Protein AF-A0A9E5UPI2-F1 (afdb_monomer_lite)

Structure (mmCIF, N/CA/C/O backbone):
data_AF-A0A9E5UPI2-F1
#
_entry.id   AF-A0A9E5UPI2-F1
#
loop_
_atom_site.group_PDB
_atom_site.id
_atom_site.type_symbol
_atom_site.label_atom_id
_atom_site.label_alt_id
_atom_site.label_comp_id
_atom_site.label_asym_id
_atom_site.label_entity_id
_atom_site.label_seq_id
_atom_site.pdbx_PDB_ins_code
_atom_site.Cartn_x
_atom_site.Cartn_y
_atom_site.Cartn_z
_atom_site.occupancy
_atom_site.B_iso_or_equiv
_atom_site.auth_seq_id
_atom_site.auth_comp_id
_atom_site.auth_asym_id
_atom_site.auth_atom_id
_atom_site.pdbx_PDB_model_num
ATOM 1 N N . MET A 1 1 ? -66.856 9.269 18.086 1.00 64.12 1 MET A N 1
ATOM 2 C CA . MET A 1 1 ? -65.945 8.099 18.079 1.00 64.12 1 MET A CA 1
ATOM 3 C C . MET A 1 1 ? -65.461 7.729 16.678 1.00 64.12 1 MET A C 1
ATOM 5 O O . MET A 1 1 ? -64.274 7.862 16.448 1.00 64.12 1 MET A O 1
ATOM 9 N N . ARG A 1 2 ? -66.331 7.413 15.704 1.00 76.56 2 ARG A N 1
ATOM 10 C CA . ARG A 1 2 ? -65.933 7.038 14.321 1.00 76.56 2 ARG A CA 1
ATOM 11 C C . ARG A 1 2 ? -64.925 7.974 13.623 1.00 76.56 2 ARG A C 1
ATOM 13 O O . ARG A 1 2 ? -63.993 7.497 12.989 1.00 76.56 2 ARG A O 1
ATOM 20 N N . LYS A 1 3 ? -65.087 9.297 13.763 1.00 79.75 3 LYS A N 1
ATOM 21 C CA . LYS A 1 3 ? -64.167 10.295 13.176 1.00 79.75 3 LYS A CA 1
ATOM 22 C C . LYS A 1 3 ? -62.772 10.281 13.816 1.00 79.75 3 LYS A C 1
ATOM 24 O O . LYS A 1 3 ? -61.790 10.471 13.117 1.00 79.75 3 LYS A O 1
ATOM 29 N N . LEU A 1 4 ? -62.693 10.012 15.121 1.00 84.00 4 LEU A N 1
ATOM 30 C CA . LEU A 1 4 ? -61.426 9.892 15.853 1.00 84.00 4 LEU A CA 1
ATOM 31 C C . LEU A 1 4 ? -60.693 8.605 15.467 1.00 84.00 4 LEU A C 1
ATOM 33 O O . LEU A 1 4 ? -59.484 8.623 15.276 1.00 84.00 4 LEU A O 1
ATOM 37 N N . THR A 1 5 ? -61.432 7.510 15.275 1.00 86.75 5 THR A N 1
ATOM 38 C CA . T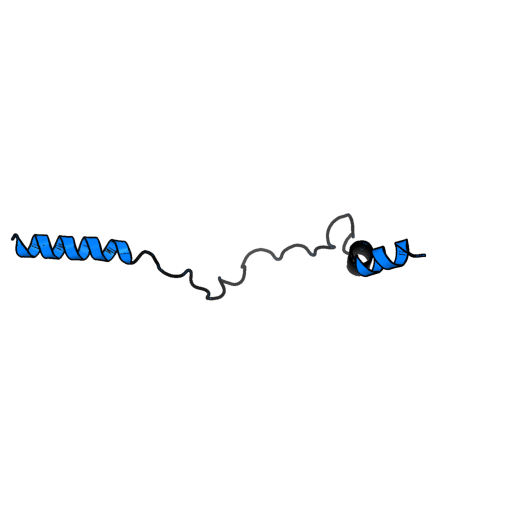HR A 1 5 ? -60.874 6.235 14.805 1.00 86.75 5 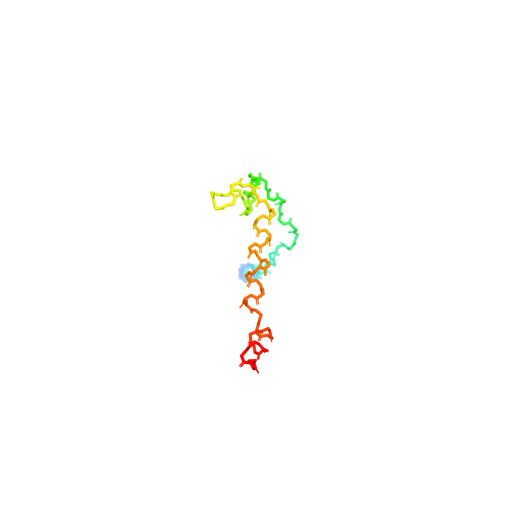THR A CA 1
ATOM 39 C C . THR A 1 5 ? -60.322 6.349 13.382 1.00 86.75 5 THR A C 1
ATOM 41 O O . THR A 1 5 ? -59.242 5.841 13.101 1.00 86.75 5 THR A O 1
ATOM 44 N N . ALA A 1 6 ? -61.027 7.062 12.496 1.00 90.19 6 ALA A N 1
ATOM 45 C CA . ALA A 1 6 ? -60.558 7.325 11.136 1.00 90.19 6 ALA A CA 1
ATOM 46 C C . ALA A 1 6 ? -59.293 8.199 11.117 1.00 90.19 6 ALA A C 1
ATOM 48 O O . ALA A 1 6 ? -58.365 7.917 10.363 1.00 90.19 6 ALA A O 1
ATOM 49 N N . LEU A 1 7 ? -59.229 9.220 11.980 1.00 92.38 7 LEU A N 1
ATOM 50 C CA . LEU A 1 7 ? -58.042 10.067 12.109 1.00 92.38 7 LEU A CA 1
ATOM 51 C C . LEU A 1 7 ? -56.830 9.269 12.608 1.00 92.38 7 LEU A C 1
ATOM 53 O O . LEU A 1 7 ? -55.743 9.385 12.053 1.00 92.38 7 LEU A O 1
ATOM 57 N N . ALA A 1 8 ? -57.027 8.429 13.626 1.00 91.75 8 ALA A N 1
ATOM 58 C CA . ALA A 1 8 ? -55.971 7.586 14.178 1.00 91.75 8 ALA A CA 1
ATOM 59 C C . ALA A 1 8 ? -55.431 6.587 13.141 1.00 91.75 8 ALA A C 1
ATOM 61 O O . ALA A 1 8 ? -54.220 6.408 13.031 1.00 91.75 8 ALA A O 1
ATOM 62 N N . ALA A 1 9 ? -56.313 5.989 12.335 1.00 91.19 9 ALA A N 1
ATOM 63 C CA . ALA A 1 9 ? -55.915 5.090 11.254 1.00 91.19 9 ALA A CA 1
ATOM 64 C C . ALA A 1 9 ? -55.112 5.811 10.156 1.00 91.19 9 ALA A C 1
ATOM 66 O O . ALA A 1 9 ? -54.126 5.268 9.662 1.00 91.19 9 ALA A O 1
ATOM 67 N N . ALA A 1 10 ? -55.488 7.046 9.809 1.00 90.31 10 ALA A N 1
ATOM 68 C CA . ALA A 1 10 ? -54.757 7.848 8.830 1.00 90.31 10 ALA A CA 1
ATOM 69 C C . ALA A 1 10 ? -53.343 8.214 9.315 1.00 90.31 10 ALA A C 1
ATOM 71 O O . ALA A 1 10 ? -52.384 8.106 8.554 1.00 90.31 10 ALA A O 1
ATOM 72 N N . PHE A 1 11 ? -53.193 8.581 10.592 1.00 90.69 11 PHE A N 1
ATOM 73 C CA . PHE A 1 11 ? -51.880 8.849 11.189 1.00 90.69 11 PHE A CA 1
ATOM 74 C C . PHE A 1 11 ? -51.000 7.599 11.258 1.00 90.69 11 PHE A C 1
ATOM 76 O O . PHE A 1 11 ? -49.817 7.665 10.928 1.00 90.69 11 PHE A O 1
ATOM 83 N N . ALA A 1 12 ? -51.577 6.454 11.632 1.00 88.06 12 ALA A N 1
ATOM 84 C CA . ALA A 1 12 ? -50.858 5.184 11.645 1.00 88.06 12 ALA A CA 1
ATOM 85 C C . ALA A 1 12 ? -50.370 4.791 10.240 1.00 88.06 12 ALA A C 1
ATOM 87 O O . ALA A 1 12 ? -49.234 4.354 10.092 1.00 88.06 12 ALA A O 1
ATOM 88 N N . ALA A 1 13 ? -51.190 5.002 9.206 1.00 86.25 13 ALA A N 1
ATOM 89 C CA . ALA A 1 13 ? -50.804 4.743 7.821 1.00 86.25 13 ALA A CA 1
ATOM 90 C C . ALA A 1 13 ? -49.687 5.685 7.336 1.00 86.25 13 ALA A C 1
ATOM 92 O O . ALA A 1 13 ? -48.749 5.236 6.682 1.00 86.25 13 ALA A O 1
ATOM 93 N N . ALA A 1 14 ? -49.747 6.974 7.688 1.00 84.69 14 ALA A N 1
ATOM 94 C CA . ALA A 1 14 ? -48.716 7.947 7.326 1.00 84.69 14 ALA A CA 1
ATOM 95 C C . ALA A 1 14 ? -47.350 7.636 7.969 1.00 84.69 14 ALA A C 1
ATOM 97 O O . ALA A 1 14 ? -46.316 7.826 7.332 1.00 84.69 14 ALA A O 1
ATOM 98 N N . ALA A 1 15 ? -47.336 7.098 9.193 1.00 81.06 15 ALA A N 1
ATOM 99 C CA . ALA A 1 15 ? -46.109 6.732 9.904 1.00 81.06 15 ALA A CA 1
ATOM 100 C C . ALA A 1 15 ? -45.325 5.579 9.242 1.00 81.06 15 ALA A C 1
ATOM 102 O O . ALA A 1 15 ? -44.123 5.456 9.453 1.00 81.06 15 ALA A O 1
ATOM 103 N N . VAL A 1 16 ? -45.965 4.751 8.408 1.00 79.94 16 VAL A N 1
ATOM 104 C CA . VAL A 1 16 ? -45.275 3.670 7.676 1.00 79.94 16 VAL A CA 1
ATOM 105 C C . VAL A 1 16 ? -44.388 4.227 6.551 1.00 79.94 16 VAL A C 1
ATOM 107 O O . VAL A 1 16 ? -43.387 3.612 6.191 1.00 79.94 16 VAL A O 1
ATOM 110 N N . PHE A 1 17 ? -44.697 5.419 6.029 1.00 76.69 17 PHE A N 1
ATOM 111 C CA . PHE A 1 17 ? -43.944 6.047 4.937 1.00 76.69 17 PHE A CA 1
ATOM 112 C C . PHE A 1 17 ? -42.718 6.851 5.397 1.00 76.69 17 PHE A C 1
ATOM 114 O O . PHE A 1 17 ? -41.938 7.294 4.559 1.00 76.69 17 PHE A O 1
ATOM 121 N N . THR A 1 18 ? -42.493 7.021 6.704 1.00 74.94 18 THR A N 1
ATOM 122 C CA . THR A 1 18 ? -41.336 7.779 7.220 1.00 74.94 18 THR A CA 1
ATOM 123 C C . THR A 1 18 ? -40.052 6.946 7.320 1.00 74.94 18 THR A C 1
ATOM 125 O O . THR A 1 18 ? -39.037 7.451 7.788 1.00 74.94 18 THR A O 1
ATOM 128 N N . GLY A 1 19 ? -40.074 5.673 6.903 1.00 67.00 19 GLY A N 1
ATOM 129 C CA . GLY A 1 19 ? -38.929 4.754 6.985 1.00 67.00 19 GLY A CA 1
ATOM 130 C C . GLY A 1 19 ? -37.857 4.933 5.901 1.00 67.00 19 GLY A C 1
ATOM 131 O O . GLY A 1 19 ? -36.803 4.311 5.986 1.00 67.00 19 GLY A O 1
ATOM 132 N N . CYS A 1 20 ? -38.092 5.777 4.892 1.00 68.44 20 CYS A N 1
ATOM 133 C CA . CYS A 1 20 ? -37.108 6.096 3.855 1.00 68.44 20 CYS A CA 1
ATOM 134 C C . CYS A 1 20 ? -36.269 7.315 4.254 1.00 68.44 20 CYS A C 1
ATOM 136 O O . CYS A 1 20 ? -36.263 8.328 3.561 1.00 68.44 20 CYS A O 1
ATOM 138 N N . THR A 1 21 ? -35.589 7.247 5.396 1.00 70.88 21 THR A N 1
ATOM 139 C CA . THR A 1 21 ? -34.553 8.233 5.713 1.00 70.88 21 THR A CA 1
ATOM 140 C C . THR A 1 21 ? -33.288 7.846 4.963 1.00 70.88 21 THR A C 1
ATOM 142 O O . THR A 1 21 ? -32.859 6.692 5.032 1.00 70.88 21 THR A O 1
ATOM 145 N N . GLU A 1 22 ? -32.696 8.787 4.237 1.00 72.50 22 GLU A N 1
ATOM 146 C CA . GLU A 1 22 ? -31.382 8.580 3.638 1.00 72.50 22 GLU A CA 1
ATOM 147 C C . GLU A 1 22 ? -30.356 8.226 4.724 1.00 72.50 22 GLU A C 1
ATOM 149 O O . GLU A 1 22 ? -30.399 8.743 5.844 1.00 72.50 22 GLU A O 1
ATOM 154 N N . ILE A 1 23 ? -29.443 7.305 4.412 1.00 73.50 23 ILE A N 1
ATOM 155 C CA . ILE A 1 23 ? -28.302 7.042 5.286 1.00 73.50 23 ILE A CA 1
ATOM 156 C C . ILE A 1 23 ? -27.491 8.333 5.305 1.00 73.50 23 ILE A C 1
ATOM 158 O O . ILE A 1 23 ? -27.055 8.787 4.247 1.00 73.50 23 ILE A O 1
ATOM 162 N N . ALA A 1 24 ? -27.314 8.919 6.490 1.00 73.12 24 ALA A N 1
ATOM 163 C CA . ALA A 1 24 ? -26.519 10.126 6.658 1.00 73.12 24 ALA A CA 1
ATOM 164 C C . ALA A 1 24 ? -25.162 9.949 5.955 1.00 73.12 24 ALA A C 1
ATOM 166 O O . ALA A 1 24 ? -24.388 9.059 6.307 1.00 73.12 24 ALA A O 1
ATOM 167 N N . GLN A 1 25 ? -24.904 10.780 4.942 1.00 70.88 25 GLN A N 1
ATOM 168 C CA . GLN A 1 25 ? -23.630 10.812 4.214 1.00 70.88 25 GLN A CA 1
ATOM 169 C C . GLN A 1 25 ? -22.558 11.617 4.949 1.00 70.88 25 GLN A C 1
ATOM 171 O O . GLN A 1 25 ? -21.433 11.734 4.460 1.00 70.88 25 GLN A O 1
ATOM 176 N N . GLU A 1 26 ? -22.901 12.164 6.120 1.00 73.19 26 GLU A N 1
ATOM 177 C CA . GLU A 1 26 ? -21.911 12.692 7.042 1.00 73.19 26 GLU A CA 1
ATOM 178 C C . GLU A 1 26 ? -20.812 11.648 7.220 1.00 73.19 26 GLU A C 1
ATOM 180 O O . GLU A 1 26 ? -21.136 10.463 7.384 1.00 73.19 26 GLU A O 1
ATOM 185 N N . PRO A 1 27 ? -19.529 12.048 7.171 1.00 69.25 27 PRO A N 1
ATOM 186 C CA . PRO A 1 27 ? -18.444 11.115 7.376 1.00 69.25 27 PRO A CA 1
ATOM 187 C C . PRO A 1 27 ? -18.726 10.375 8.681 1.00 69.25 27 PRO A C 1
ATOM 189 O O . PRO A 1 27 ? -18.745 10.980 9.759 1.00 69.25 27 PRO A O 1
ATOM 192 N N . GLY A 1 28 ? -19.006 9.071 8.581 1.00 68.75 28 GLY A N 1
ATOM 193 C CA . GLY A 1 28 ? -19.131 8.223 9.757 1.00 68.75 28 GLY A CA 1
ATOM 194 C C . GLY A 1 28 ? -17.917 8.484 10.639 1.00 68.75 28 GLY A C 1
ATOM 195 O O . GLY A 1 28 ? -16.834 8.740 10.103 1.00 68.75 28 GLY A O 1
ATOM 196 N N . LYS A 1 29 ? -18.107 8.508 11.968 1.00 71.81 29 LYS A N 1
ATOM 197 C CA . LYS A 1 29 ? -17.033 8.843 12.918 1.00 71.81 29 LYS A CA 1
ATOM 198 C C . LYS A 1 29 ? -15.721 8.235 12.432 1.00 71.81 29 LYS A C 1
ATOM 200 O O . LYS A 1 29 ? -15.701 7.029 12.174 1.00 71.81 29 LYS A O 1
ATOM 205 N N . SER A 1 30 ? -14.679 9.062 12.285 1.00 73.06 30 SER A N 1
ATOM 206 C CA . SER A 1 30 ? -13.354 8.598 11.869 1.00 73.06 30 SER A CA 1
ATOM 207 C C . SER A 1 30 ? -13.048 7.309 12.611 1.00 73.06 30 SER A C 1
ATOM 209 O O . SER A 1 30 ? -13.189 7.275 13.836 1.00 73.06 30 SER A O 1
ATOM 211 N N . TYR A 1 31 ? -12.741 6.252 11.858 1.00 75.69 31 TYR A N 1
ATOM 212 C CA . TYR A 1 31 ? -12.551 4.912 12.394 1.00 75.69 31 TYR A CA 1
ATOM 213 C C . TYR A 1 31 ? -11.675 4.975 13.653 1.00 75.69 31 TYR A C 1
ATOM 215 O O . TYR A 1 31 ? -10.500 5.324 13.591 1.00 75.69 31 TYR A O 1
ATOM 223 N N . ALA A 1 32 ? -12.293 4.707 14.805 1.00 78.50 32 ALA A N 1
ATOM 224 C CA . ALA A 1 32 ? -11.671 4.841 16.122 1.00 78.50 32 ALA A CA 1
ATOM 225 C C . ALA A 1 32 ? -10.975 3.544 16.576 1.00 78.50 32 ALA A C 1
ATOM 227 O O . ALA A 1 32 ? -10.596 3.411 17.738 1.00 78.50 32 ALA A O 1
ATOM 228 N N . GLY A 1 33 ? -10.866 2.562 15.677 1.00 83.19 33 GLY A N 1
ATOM 229 C CA . GLY A 1 33 ? -10.147 1.319 15.917 1.00 83.19 33 GLY A CA 1
ATOM 230 C C . GLY A 1 33 ? -8.636 1.485 15.769 1.00 83.19 33 GLY A C 1
ATOM 231 O O . GLY A 1 33 ? -8.119 2.567 15.489 1.00 83.19 33 GLY A O 1
ATOM 232 N N . LYS A 1 34 ? -7.912 0.378 15.952 1.00 87.12 34 LYS A N 1
ATOM 233 C CA . LYS A 1 34 ? -6.470 0.331 15.680 1.00 87.12 34 LYS A CA 1
ATOM 234 C C . LYS A 1 34 ? -6.209 0.655 14.207 1.00 87.12 34 LYS A C 1
ATOM 236 O O . LYS A 1 34 ? -6.975 0.217 13.357 1.00 87.12 34 LYS A O 1
ATOM 241 N N . LEU A 1 35 ? -5.123 1.366 13.914 1.00 87.12 35 LEU A N 1
ATOM 242 C CA . LEU A 1 35 ? -4.684 1.577 12.535 1.00 87.12 35 LEU A CA 1
ATOM 243 C C . LEU A 1 35 ? -4.430 0.222 11.856 1.00 87.12 35 LEU A C 1
ATOM 245 O O . LEU A 1 35 ? -3.857 -0.673 12.479 1.00 87.12 35 LEU A O 1
ATOM 249 N N . ASP A 1 36 ? -4.837 0.092 10.595 1.00 90.25 36 ASP A N 1
ATOM 250 C CA . ASP A 1 36 ? -4.521 -1.092 9.801 1.00 90.25 36 ASP A CA 1
ATOM 251 C C . ASP A 1 36 ? -3.010 -1.224 9.585 1.00 90.25 36 ASP A C 1
ATOM 253 O O . ASP A 1 36 ? -2.279 -0.232 9.447 1.00 90.25 36 ASP A O 1
ATOM 257 N N . ASP A 1 37 ? -2.546 -2.469 9.513 1.00 93.75 37 ASP A N 1
ATOM 258 C CA . ASP A 1 37 ? -1.159 -2.752 9.182 1.00 93.75 37 ASP A CA 1
ATOM 259 C C . ASP A 1 37 ? -0.829 -2.229 7.780 1.00 93.75 37 ASP A C 1
ATOM 261 O O . ASP A 1 37 ? -1.640 -2.260 6.849 1.00 93.75 37 ASP A O 1
ATOM 265 N N . LYS A 1 38 ? 0.402 -1.740 7.607 1.00 95.31 38 LYS A N 1
ATOM 266 C CA . LYS A 1 38 ? 0.865 -1.310 6.285 1.00 95.31 38 LYS A CA 1
ATOM 267 C C . LYS A 1 38 ? 0.838 -2.508 5.324 1.00 95.31 38 LYS A C 1
ATOM 269 O O . LYS A 1 38 ? 1.214 -3.609 5.721 1.00 95.31 38 LYS A O 1
ATOM 274 N N . PRO A 1 39 ? 0.521 -2.309 4.033 1.00 96.06 39 PRO A N 1
ATOM 275 C CA . PRO A 1 39 ? 0.442 -3.407 3.061 1.00 96.06 39 PRO A CA 1
ATOM 276 C C . PRO A 1 39 ? 1.781 -4.140 2.849 1.00 96.06 39 PRO A C 1
ATOM 278 O O . PRO A 1 39 ? 1.806 -5.261 2.350 1.00 96.06 39 PRO A O 1
ATOM 281 N N . TYR A 1 40 ? 2.893 -3.520 3.250 1.00 97.38 40 TYR A N 1
ATOM 282 C CA . TYR A 1 40 ? 4.245 -4.076 3.217 1.00 97.38 40 TYR A CA 1
ATOM 283 C C . TYR A 1 40 ? 4.729 -4.611 4.579 1.00 97.38 40 TYR A C 1
ATOM 285 O O . TYR A 1 40 ? 5.888 -4.996 4.698 1.00 97.38 40 TYR A O 1
ATOM 293 N N . ALA A 1 41 ? 3.88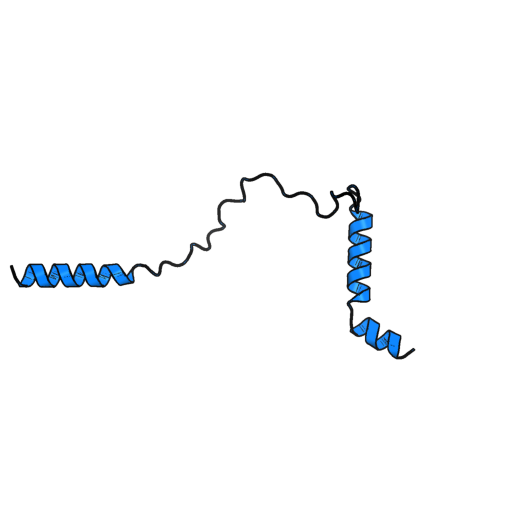7 -4.632 5.617 1.00 97.31 41 ALA A N 1
ATOM 294 C CA . ALA A 1 41 ? 4.285 -5.043 6.967 1.00 97.31 41 ALA A CA 1
ATOM 295 C C . ALA A 1 41 ? 4.436 -6.567 7.138 1.00 97.31 41 ALA A C 1
ATOM 297 O O . ALA A 1 41 ? 5.171 -7.000 8.018 1.00 97.31 41 ALA A O 1
ATOM 298 N N . GLY A 1 42 ? 3.770 -7.377 6.306 1.00 94.75 42 GLY A N 1
ATOM 299 C CA . GLY A 1 42 ? 3.816 -8.842 6.397 1.00 94.75 42 GLY A CA 1
ATOM 300 C C . GLY A 1 42 ? 5.129 -9.470 5.909 1.00 94.75 42 GLY A C 1
ATOM 301 O O . GLY A 1 42 ? 5.962 -8.814 5.281 1.00 94.75 42 GLY A O 1
ATOM 302 N N . ASP A 1 43 ? 5.278 -10.779 6.125 1.00 96.44 43 ASP A N 1
ATOM 303 C CA . ASP A 1 43 ? 6.521 -11.541 5.895 1.00 96.44 43 ASP A CA 1
ATOM 304 C C . ASP A 1 43 ? 7.085 -11.463 4.470 1.00 96.44 43 ASP A C 1
ATOM 306 O O . ASP A 1 43 ? 8.296 -11.570 4.267 1.00 96.44 43 ASP A O 1
ATOM 310 N N . GLN A 1 44 ? 6.222 -11.254 3.474 1.00 96.00 44 GLN A N 1
ATOM 311 C CA . GLN A 1 44 ? 6.620 -11.145 2.069 1.00 96.00 44 GLN A CA 1
ATOM 312 C C . GLN A 1 44 ? 7.543 -9.942 1.812 1.00 96.00 44 GLN A C 1
ATOM 314 O O . GLN A 1 44 ? 8.480 -10.030 1.011 1.00 96.00 44 GLN A O 1
ATOM 319 N N . TYR A 1 45 ? 7.287 -8.827 2.500 1.00 97.31 45 TYR A N 1
ATOM 320 C CA . TYR A 1 45 ? 8.033 -7.580 2.330 1.00 97.31 45 TYR A CA 1
ATOM 321 C C . TYR A 1 45 ? 8.812 -7.179 3.585 1.00 97.31 45 TYR A C 1
ATOM 323 O O . TYR A 1 45 ? 9.745 -6.397 3.471 1.00 97.31 45 TYR A O 1
ATOM 331 N N . LYS A 1 46 ? 8.505 -7.748 4.759 1.00 96.62 46 LYS A N 1
ATOM 332 C CA . LYS A 1 46 ? 9.217 -7.515 6.028 1.00 96.62 46 LYS A CA 1
ATOM 333 C C . LYS A 1 46 ? 9.343 -6.033 6.399 1.00 96.62 46 LYS A C 1
ATOM 335 O O . LYS A 1 46 ? 10.370 -5.601 6.913 1.00 96.62 46 LYS A O 1
ATOM 340 N N . GLY A 1 47 ? 8.323 -5.237 6.094 1.00 96.94 47 GLY A N 1
ATOM 341 C CA . GLY A 1 47 ? 8.342 -3.791 6.305 1.00 96.94 47 GLY A CA 1
ATOM 342 C C . GLY A 1 47 ? 8.996 -2.983 5.176 1.00 96.94 47 GLY A C 1
ATOM 343 O O . GLY A 1 47 ? 8.960 -1.754 5.229 1.00 96.94 47 GLY A O 1
ATOM 344 N N . ASP A 1 48 ? 9.555 -3.622 4.144 1.00 97.94 48 ASP A N 1
ATOM 345 C CA . ASP A 1 48 ? 10.207 -2.940 3.024 1.00 97.94 48 ASP A CA 1
ATOM 346 C C . ASP A 1 48 ? 9.180 -2.369 2.039 1.00 97.94 48 ASP A C 1
ATOM 348 O O . ASP A 1 48 ? 8.661 -3.042 1.138 1.00 97.94 48 ASP A O 1
ATOM 352 N N . LYS A 1 49 ? 8.908 -1.076 2.214 1.00 97.88 49 LYS A N 1
ATOM 353 C CA . LYS A 1 49 ? 8.022 -0.310 1.343 1.00 97.88 49 LYS A CA 1
ATOM 354 C C . LYS A 1 49 ? 8.541 -0.236 -0.096 1.00 97.88 49 LYS A C 1
ATOM 356 O O . LYS A 1 49 ? 7.738 -0.366 -1.015 1.00 97.88 49 LYS A O 1
ATOM 361 N N . ALA A 1 50 ? 9.843 -0.048 -0.305 1.00 98.12 50 ALA A N 1
ATOM 362 C CA . ALA A 1 50 ? 10.401 0.135 -1.644 1.00 98.12 50 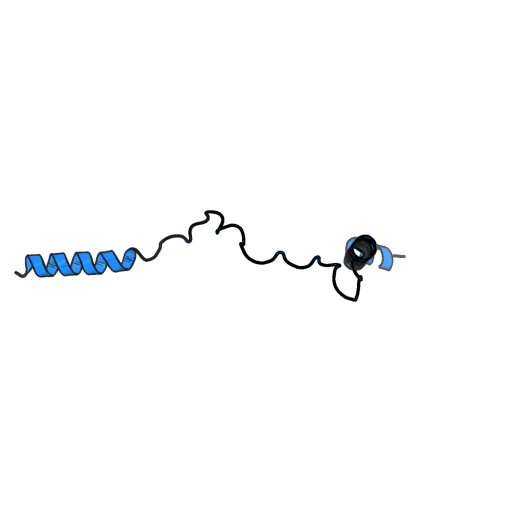ALA A CA 1
ATOM 363 C C . ALA A 1 50 ? 10.271 -1.150 -2.472 1.00 98.12 50 ALA A C 1
ATOM 365 O O . ALA A 1 50 ? 9.845 -1.114 -3.627 1.00 98.12 50 ALA A O 1
ATOM 366 N N . LYS A 1 51 ? 10.547 -2.306 -1.857 1.00 98.06 51 LYS A N 1
ATOM 367 C CA . LYS A 1 51 ? 10.345 -3.615 -2.490 1.00 98.06 51 LYS A CA 1
ATOM 368 C C . LYS A 1 51 ? 8.875 -3.870 -2.830 1.00 98.06 51 LYS A C 1
ATOM 370 O O . L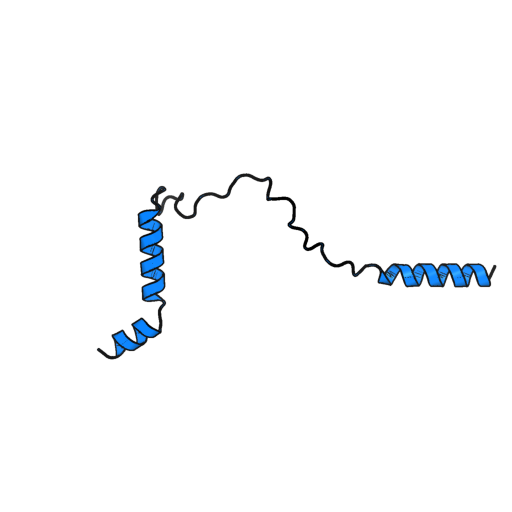YS A 1 51 ? 8.569 -4.403 -3.899 1.00 98.06 51 LYS A O 1
ATOM 375 N N . TRP A 1 52 ? 7.959 -3.480 -1.945 1.00 98.31 52 TRP A N 1
ATOM 376 C CA . TRP A 1 52 ? 6.522 -3.560 -2.210 1.00 98.31 52 TRP A CA 1
ATOM 377 C C . TRP A 1 52 ? 6.104 -2.670 -3.387 1.00 98.31 52 TRP A C 1
ATOM 379 O O . TRP A 1 52 ? 5.458 -3.159 -4.314 1.00 98.31 52 TRP A O 1
ATOM 389 N N . GLU A 1 53 ? 6.532 -1.407 -3.417 1.00 98.25 53 GLU A N 1
ATOM 390 C CA . GLU A 1 53 ? 6.227 -0.478 -4.515 1.00 98.25 53 GLU A CA 1
ATOM 391 C C . GLU A 1 53 ? 6.790 -0.967 -5.856 1.00 98.25 53 GLU A C 1
ATOM 393 O O . GLU A 1 53 ? 6.087 -0.940 -6.867 1.00 98.25 53 GLU A O 1
ATOM 398 N N . GLN A 1 54 ? 8.009 -1.513 -5.867 1.00 98.19 54 GLN A N 1
ATOM 399 C CA . GLN A 1 54 ? 8.597 -2.107 -7.067 1.00 98.19 54 GLN A CA 1
ATOM 400 C C . GLN A 1 54 ? 7.782 -3.307 -7.574 1.00 98.19 54 GLN A C 1
ATOM 402 O O . GLN A 1 54 ? 7.535 -3.428 -8.774 1.00 98.19 54 GLN A O 1
ATOM 407 N N . SER A 1 55 ? 7.326 -4.182 -6.671 1.00 97.69 55 SER A N 1
ATOM 408 C CA . SER A 1 55 ? 6.485 -5.326 -7.044 1.00 97.69 55 SER A CA 1
ATOM 409 C C . SER A 1 55 ? 5.134 -4.896 -7.631 1.00 97.69 55 SER A C 1
ATOM 411 O O . SER A 1 55 ? 4.647 -5.512 -8.581 1.00 97.69 55 SER A O 1
ATOM 413 N N . LEU A 1 56 ? 4.551 -3.806 -7.116 1.00 97.69 56 LEU A N 1
ATOM 414 C CA . LEU A 1 56 ? 3.317 -3.230 -7.643 1.00 97.69 56 LEU A CA 1
ATOM 415 C C . LEU A 1 56 ? 3.519 -2.643 -9.039 1.00 97.69 56 LEU A C 1
ATOM 417 O O . LEU A 1 56 ? 2.694 -2.891 -9.918 1.00 97.69 56 LEU A O 1
ATOM 421 N N . ALA A 1 57 ? 4.617 -1.918 -9.255 1.00 97.00 57 ALA A N 1
ATOM 422 C CA . ALA A 1 57 ? 4.965 -1.378 -10.565 1.00 97.00 57 ALA A CA 1
ATOM 423 C C . ALA A 1 57 ? 5.154 -2.499 -11.600 1.00 97.00 57 ALA A C 1
ATOM 425 O O . ALA A 1 57 ? 4.548 -2.460 -12.668 1.00 97.00 57 ALA A O 1
ATOM 426 N N . ALA A 1 58 ? 5.897 -3.554 -11.248 1.00 96.31 58 ALA A N 1
ATOM 427 C CA . ALA A 1 58 ? 6.084 -4.713 -12.119 1.00 96.31 58 ALA A CA 1
ATOM 428 C C . ALA A 1 58 ? 4.755 -5.418 -12.445 1.00 96.31 58 ALA A C 1
ATOM 430 O O . ALA A 1 58 ? 4.527 -5.833 -13.582 1.00 96.31 58 ALA A O 1
ATOM 431 N N . ARG A 1 59 ? 3.844 -5.529 -11.467 1.00 95.81 59 ARG A N 1
ATOM 432 C CA . ARG A 1 59 ? 2.501 -6.074 -11.706 1.00 95.81 59 ARG A CA 1
ATOM 433 C C . ARG A 1 59 ? 1.717 -5.216 -12.695 1.00 95.81 59 ARG A C 1
ATOM 435 O O . ARG A 1 59 ? 1.103 -5.769 -13.601 1.00 95.81 59 ARG A O 1
ATOM 442 N N . ALA A 1 60 ? 1.736 -3.896 -12.524 1.00 96.06 60 ALA A N 1
ATOM 443 C CA . ALA A 1 60 ? 1.039 -2.972 -13.411 1.00 96.06 60 ALA A CA 1
ATOM 444 C C . ALA A 1 60 ? 1.571 -3.060 -14.849 1.00 96.06 60 ALA A C 1
ATOM 446 O O . ALA A 1 60 ? 0.779 -3.129 -15.785 1.00 96.06 60 ALA A O 1
ATOM 447 N N . 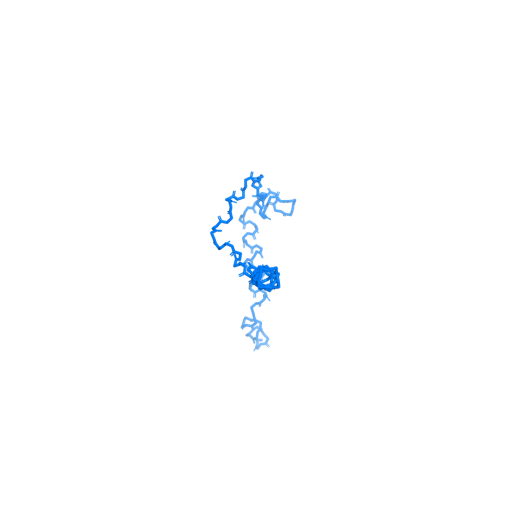ASP A 1 61 ? 2.892 -3.144 -15.024 1.00 94.00 61 ASP A N 1
ATOM 448 C CA . ASP A 1 61 ? 3.510 -3.315 -16.341 1.00 94.00 61 ASP A CA 1
ATOM 449 C C . ASP A 1 61 ? 3.087 -4.626 -17.017 1.00 94.00 61 ASP A C 1
ATOM 451 O O . ASP A 1 61 ? 2.735 -4.623 -18.196 1.00 94.00 61 ASP A O 1
ATOM 455 N N . ASN A 1 62 ? 3.055 -5.733 -16.270 1.00 92.12 62 ASN A N 1
ATOM 456 C CA . ASN A 1 62 ? 2.650 -7.042 -16.794 1.00 92.12 62 ASN A CA 1
ATOM 457 C C . ASN A 1 62 ? 1.146 -7.142 -17.097 1.00 92.12 62 ASN A C 1
ATOM 459 O O . ASN A 1 62 ? 0.737 -7.975 -17.901 1.00 92.12 62 ASN A O 1
ATOM 463 N N . GLN A 1 63 ? 0.321 -6.309 -16.459 1.00 95.12 63 GLN A N 1
ATOM 464 C CA . GLN A 1 63 ? -1.127 -6.234 -16.686 1.00 95.12 63 GLN A CA 1
ATOM 465 C C . GLN A 1 63 ? -1.511 -5.174 -17.729 1.00 95.12 63 GLN A C 1
ATOM 467 O O . GLN A 1 63 ? -2.692 -4.978 -18.003 1.00 95.12 63 GLN A O 1
ATOM 472 N N . ASN A 1 64 ? -0.537 -4.477 -18.316 1.00 95.06 64 ASN A N 1
ATOM 473 C CA . ASN A 1 64 ? -0.792 -3.443 -19.306 1.00 95.06 64 ASN A CA 1
ATOM 474 C C . ASN A 1 64 ? -0.950 -4.054 -20.707 1.00 95.06 64 ASN A C 1
ATOM 476 O O . ASN A 1 64 ? 0.034 -4.387 -21.371 1.00 95.06 64 ASN A O 1
ATOM 480 N N . ASP A 1 65 ? -2.190 -4.142 -21.185 1.00 93.19 65 ASP A N 1
ATOM 481 C CA . ASP A 1 65 ? -2.502 -4.725 -22.494 1.00 93.19 65 ASP A CA 1
ATOM 482 C C . ASP A 1 65 ? -1.888 -3.960 -23.672 1.00 93.19 65 ASP A C 1
ATOM 484 O O . ASP A 1 65 ? -1.511 -4.583 -24.663 1.00 93.19 65 ASP A O 1
ATOM 488 N N . TYR A 1 66 ? -1.681 -2.641 -23.563 1.00 92.06 66 TYR A N 1
ATOM 489 C CA . TYR A 1 66 ? -0.952 -1.893 -24.594 1.00 92.06 66 TYR A CA 1
ATOM 490 C C . TYR A 1 66 ? 0.492 -2.380 -24.710 1.00 92.06 66 TYR A C 1
ATOM 492 O O . TYR A 1 66 ? 1.001 -2.564 -25.813 1.00 92.06 66 TYR A O 1
ATOM 500 N N . ARG A 1 67 ? 1.159 -2.625 -23.576 1.00 88.75 67 ARG A N 1
ATOM 501 C CA . ARG A 1 67 ? 2.524 -3.168 -23.570 1.00 88.75 67 ARG A CA 1
ATOM 502 C C . ARG A 1 67 ? 2.559 -4.601 -24.087 1.00 88.75 67 ARG A C 1
ATOM 504 O O . ARG A 1 67 ? 3.438 -4.923 -24.883 1.00 88.75 67 ARG A O 1
ATOM 511 N N . ARG A 1 68 ? 1.595 -5.434 -23.688 1.00 87.88 68 ARG A N 1
ATOM 512 C CA . ARG A 1 68 ? 1.485 -6.829 -24.144 1.00 87.88 68 ARG A CA 1
ATOM 513 C C . ARG A 1 68 ? 1.273 -6.916 -25.656 1.00 87.88 68 ARG A C 1
ATOM 515 O O . ARG A 1 68 ? 2.044 -7.587 -26.332 1.00 87.88 68 ARG A O 1
ATOM 522 N N . ALA A 1 69 ? 0.330 -6.147 -26.198 1.00 87.81 69 ALA A N 1
ATOM 523 C CA . ALA A 1 69 ? 0.047 -6.116 -27.632 1.00 87.81 69 ALA A CA 1
ATOM 524 C C . ALA A 1 69 ? 1.235 -5.612 -28.473 1.00 87.81 69 ALA A C 1
ATOM 526 O O . ALA A 1 69 ? 1.390 -6.004 -29.627 1.00 87.81 69 ALA A O 1
ATOM 527 N N . MET A 1 70 ? 2.080 -4.735 -27.920 1.00 86.12 70 MET A N 1
ATOM 528 C CA . MET A 1 70 ? 3.302 -4.276 -28.593 1.00 86.12 70 MET A CA 1
ATOM 529 C C . MET A 1 70 ? 4.446 -5.292 -28.491 1.00 86.12 70 MET A C 1
ATOM 531 O O . MET A 1 70 ? 5.236 -5.398 -29.425 1.00 86.12 70 MET A O 1
ATOM 535 N N . ALA A 1 71 ? 4.534 -6.045 -27.391 1.00 81.06 71 ALA A N 1
ATOM 536 C CA . ALA A 1 71 ? 5.521 -7.110 -27.222 1.00 81.06 71 ALA A CA 1
ATOM 537 C C . ALA A 1 71 ? 5.248 -8.314 -28.140 1.00 81.06 71 ALA A C 1
ATOM 539 O O . ALA A 1 71 ? 6.192 -8.878 -28.675 1.00 81.06 71 ALA A O 1
ATOM 540 N N . GLU A 1 72 ? 3.979 -8.665 -28.372 1.00 77.50 72 GLU A N 1
ATOM 541 C CA . GLU A 1 72 ? 3.571 -9.752 -29.283 1.00 77.50 72 GLU A CA 1
ATOM 542 C C . GLU A 1 72 ? 3.866 -9.459 -30.765 1.00 77.50 72 GLU A C 1
ATOM 544 O O . GLU A 1 72 ? 3.924 -10.374 -31.582 1.00 77.50 72 GLU A O 1
ATOM 549 N N . LYS A 1 73 ? 4.047 -8.185 -31.130 1.00 72.56 73 LYS A N 1
ATOM 550 C CA . LYS A 1 73 ? 4.361 -7.756 -32.503 1.00 72.56 73 LYS A CA 1
ATOM 551 C C . LYS A 1 73 ? 5.859 -7.756 -32.829 1.00 72.56 73 LYS A C 1
ATOM 553 O O . LYS A 1 73 ? 6.214 -7.382 -33.946 1.00 72.56 73 LYS A O 1
ATOM 558 N N . LYS A 1 74 ? 6.720 -8.090 -31.867 1.00 56.38 74 LYS A N 1
ATOM 559 C CA . LYS A 1 74 ? 8.181 -8.060 -31.996 1.00 56.38 74 LYS A CA 1
ATOM 560 C C . LYS A 1 74 ? 8.742 -9.467 -32.155 1.00 56.38 74 LYS A C 1
ATOM 562 O O . LYS A 1 74 ? 9.698 -9.596 -32.949 1.00 56.38 74 LYS A O 1
#

Sequence (74 aa):
MRKLTALAAAFAAAAVFTGCTEIAQEPGKSYAGKLDDKPYAGDQYKGDKAKWEQSLAARADNQNDYRRAMAEKK

Foldseek 3Di:
DVVVVVVVVVVVVVVVVVPPDPDPPPPDPDPPDDDDDDPQCDPVNVPPPVVVVVVVVVVVCVPDVVNVVVVVVD

Secondary structure (DSSP, 8-state):
-HHHHHHHHHHHHHHHGGG-PPPP-S--S---SPPPPPTT-STTTTT-HHHHHHHHHHHHHHT-HHHHHHHTT-

Radius of gyration: 29.34 Å; chains: 1; bounding box: 76×24×51 Å

pLDDT: mean 86.33, std 10.64, range [56.38, 98.31]